Protein AF-A0AAV3NVU8-F1 (afdb_monomer_lite)

Foldseek 3Di:
DKWKDQVPDDTDDDDDDPDDDDQWDKDWDDDDWDFDADPVRDGQWTWTKTFIFGHVVTDTDSMMMIDIGGDPVVVVVVVVVVVVDDPVVPDDD

Organism: Lithospermum erythrorhizon (NCBI:txid34254)

Sequence (93 aa):
MQVCVRKRDKEWYFFTPRKKKYNGYWKATGDEAKAIMNNEGVVVGFKRDFVFYHGIPGLKTNWMMNEYSIGPLLLHDCWAYANSINMNDFHYF

Secondary structure (DSSP, 8-state):
-EEEEETTS-EEEE---TT--BSEEEEEEEEEEEEEE-TTS-EEEEEEEEEEEEETTEEEEEEEEEEEEE-HHHHHHHHHHHTTS-GGG----

InterPro domains:
  IPR003441 NAC domain [PF02365] (7-70)
  IPR003441 NAC domain [PS51005] (1-87)
  IPR036093 NAC domain superfamily [G3DSA:2.170.150.80] (2-89)
  IPR036093 NAC domain superfamily [SSF101941] (6-73)

Structure (mmCIF, N/CA/C/O backbone):
data_AF-A0AAV3NVU8-F1
#
_entry.id   AF-A0AAV3NVU8-F1
#
loop_
_atom_site.group_PDB
_atom_site.id
_atom_site.type_symbol
_atom_site.label_atom_id
_atom_site.label_alt_id
_atom_site.label_comp_id
_atom_site.label_asym_id
_atom_site.label_entity_id
_atom_site.label_seq_id
_atom_site.pdbx_PDB_ins_code
_atom_site.Cartn_x
_atom_site.Cartn_y
_atom_site.Cartn_z
_atom_site.occupancy
_atom_site.B_iso_or_equiv
_atom_site.auth_seq_id
_atom_site.auth_comp_id
_atom_site.auth_asym_id
_atom_site.auth_atom_id
_atom_site.pdbx_PDB_model_num
ATOM 1 N N . MET A 1 1 ? -5.850 -7.061 2.810 1.00 54.25 1 MET A N 1
ATOM 2 C CA . MET A 1 1 ? -6.517 -6.894 1.497 1.00 54.25 1 MET A CA 1
ATOM 3 C C . MET A 1 1 ? -5.654 -5.984 0.629 1.00 54.25 1 MET A C 1
ATOM 5 O O . MET A 1 1 ? -5.130 -5.014 1.165 1.00 54.25 1 MET A O 1
ATOM 9 N N . GLN A 1 2 ? -5.443 -6.295 -0.654 1.00 58.78 2 GLN A N 1
ATOM 10 C CA . GLN A 1 2 ? -4.591 -5.497 -1.552 1.00 58.78 2 GLN A CA 1
ATOM 11 C C . GLN A 1 2 ? -5.443 -4.936 -2.694 1.00 58.78 2 GLN A C 1
ATOM 13 O O . GLN A 1 2 ? -5.806 -5.649 -3.620 1.00 58.78 2 GLN A O 1
ATOM 18 N N . VAL A 1 3 ? -5.788 -3.654 -2.630 1.00 59.44 3 VAL A N 1
ATOM 19 C CA . VAL A 1 3 ? -6.591 -2.992 -3.666 1.00 59.44 3 VAL A CA 1
ATOM 20 C C . VAL A 1 3 ? -5.645 -2.425 -4.714 1.00 59.44 3 VAL A C 1
ATOM 22 O O . VAL A 1 3 ?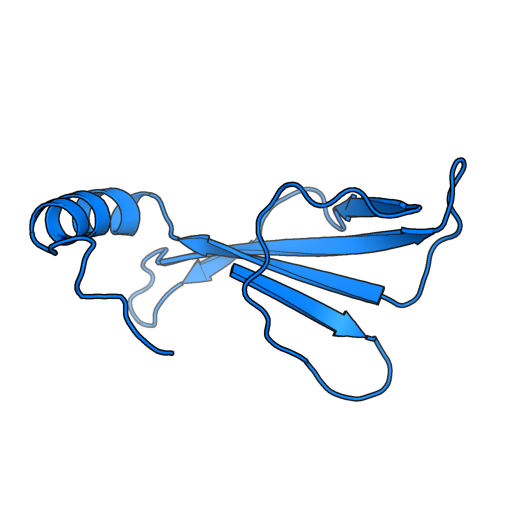 -4.804 -1.605 -4.378 1.00 59.44 3 VAL A O 1
ATOM 25 N N . CYS A 1 4 ? -5.755 -2.833 -5.977 1.00 56.81 4 CYS A N 1
ATOM 26 C CA . CYS A 1 4 ? -4.927 -2.294 -7.060 1.00 56.81 4 CYS A CA 1
ATOM 27 C C . CYS A 1 4 ? -5.725 -1.251 -7.850 1.00 56.81 4 CYS A C 1
ATOM 29 O O . CYS A 1 4 ? -6.767 -1.555 -8.421 1.00 56.81 4 CYS A O 1
ATOM 31 N N . VAL A 1 5 ? -5.224 -0.022 -7.922 1.00 58.53 5 VAL A N 1
ATOM 32 C CA . VAL A 1 5 ? -5.863 1.107 -8.605 1.00 58.53 5 VAL A CA 1
ATOM 33 C C . VAL A 1 5 ? -5.022 1.530 -9.808 1.00 58.53 5 VAL A C 1
ATOM 35 O O . VAL A 1 5 ? -3.870 1.938 -9.670 1.00 58.53 5 VAL A O 1
ATOM 38 N N . ARG A 1 6 ? -5.594 1.506 -11.015 1.00 53.00 6 ARG A N 1
ATOM 39 C CA . ARG A 1 6 ? -4.980 2.152 -12.185 1.00 53.00 6 ARG A CA 1
ATOM 40 C C . ARG A 1 6 ? -5.455 3.602 -12.235 1.00 53.00 6 ARG A C 1
ATOM 42 O O . ARG A 1 6 ? -6.651 3.845 -12.337 1.00 53.00 6 ARG A O 1
ATOM 49 N N . LYS A 1 7 ? -4.538 4.577 -12.215 1.00 49.38 7 LYS A N 1
ATOM 50 C CA . LYS A 1 7 ? -4.860 6.016 -12.070 1.00 49.38 7 LYS A CA 1
ATOM 51 C C . LYS A 1 7 ? -5.574 6.675 -13.275 1.00 49.38 7 LYS A C 1
ATOM 53 O O . LYS A 1 7 ? -5.423 7.875 -13.472 1.00 49.38 7 LYS A O 1
ATOM 58 N N . ARG A 1 8 ? -6.320 5.947 -14.112 1.00 50.22 8 ARG A N 1
ATOM 59 C CA . ARG A 1 8 ? -7.101 6.572 -15.198 1.00 50.22 8 ARG A CA 1
ATOM 60 C C . ARG A 1 8 ? -8.512 6.033 -15.386 1.00 50.22 8 ARG A C 1
ATOM 62 O O . ARG A 1 8 ? -9.363 6.840 -15.707 1.00 50.22 8 ARG A O 1
ATOM 69 N N . ASP A 1 9 ? -8.802 4.761 -15.105 1.00 53.16 9 ASP A N 1
ATOM 70 C CA . ASP A 1 9 ? -10.128 4.205 -15.401 1.00 53.16 9 ASP A CA 1
ATOM 71 C C . ASP A 1 9 ? -10.478 3.074 -14.415 1.00 53.16 9 ASP A C 1
ATOM 73 O O . ASP A 1 9 ? -10.007 1.949 -14.576 1.00 53.16 9 ASP A O 1
ATOM 77 N N . LYS A 1 10 ? -11.330 3.382 -13.425 1.00 64.19 10 LYS A N 1
ATOM 78 C CA . LYS A 1 10 ? -12.003 2.448 -12.493 1.00 64.19 10 LYS A CA 1
ATOM 79 C C . LYS A 1 10 ? -11.108 1.757 -11.442 1.00 64.19 10 LYS A C 1
ATOM 81 O O . LYS A 1 10 ? -9.982 1.335 -11.700 1.00 64.19 10 LYS A O 1
ATOM 86 N N . GLU A 1 11 ? -11.631 1.667 -10.219 1.00 68.19 11 GLU A N 1
ATOM 87 C CA . GLU A 1 11 ? -11.016 0.935 -9.105 1.00 68.19 11 GLU A CA 1
ATOM 88 C C . GLU A 1 11 ? -11.314 -0.562 -9.227 1.00 68.19 11 GLU A C 1
ATOM 90 O O . GLU A 1 11 ? -12.421 -0.943 -9.607 1.00 68.19 11 GLU A O 1
ATOM 95 N N . TRP A 1 12 ? -10.334 -1.406 -8.893 1.00 68.00 12 TRP A N 1
ATOM 96 C CA . TRP A 1 12 ? -10.484 -2.858 -8.917 1.00 68.00 12 TRP A CA 1
ATOM 97 C C . TRP A 1 12 ? -10.043 -3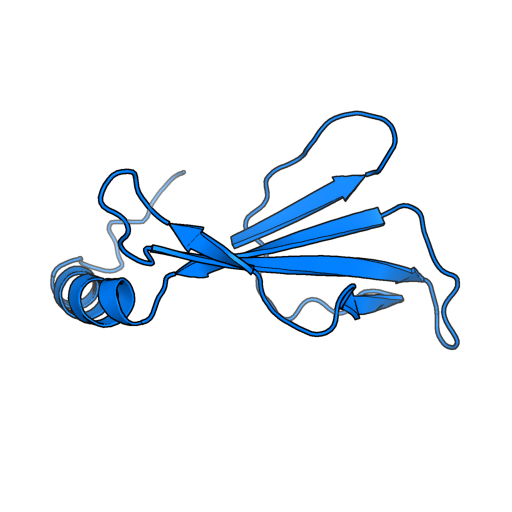.464 -7.584 1.00 68.00 12 TRP A C 1
ATOM 99 O O . TRP A 1 12 ? -8.980 -3.139 -7.046 1.00 68.00 12 TRP A O 1
ATOM 109 N N . TYR A 1 13 ? -10.863 -4.369 -7.058 1.00 68.88 13 TYR A N 1
ATOM 110 C CA . TYR A 1 13 ? -10.671 -4.988 -5.752 1.00 68.88 13 TYR A CA 1
ATOM 111 C C . TYR A 1 13 ? -10.261 -6.448 -5.943 1.00 68.88 13 TYR A C 1
ATOM 113 O O . TYR A 1 13 ? -10.976 -7.212 -6.585 1.00 68.88 13 TYR A O 1
ATOM 121 N N . PHE A 1 14 ? -9.106 -6.832 -5.395 1.00 66.31 14 PHE A N 1
ATOM 122 C CA . PHE A 1 14 ? -8.604 -8.202 -5.467 1.00 66.31 14 PHE A CA 1
ATOM 123 C C . PHE A 1 14 ? -8.088 -8.664 -4.101 1.00 66.31 14 PHE A C 1
ATOM 125 O O . PHE A 1 14 ? -7.532 -7.888 -3.319 1.00 66.31 14 PHE A O 1
ATOM 132 N N . PHE A 1 15 ? -8.213 -9.960 -3.830 1.00 67.25 15 PHE A N 1
ATOM 133 C CA . PHE A 1 15 ? -7.462 -10.618 -2.769 1.00 67.25 15 PHE A CA 1
ATOM 134 C C . PHE A 1 15 ? -6.291 -11.359 -3.406 1.00 67.25 15 PHE A C 1
ATOM 136 O O . PHE A 1 15 ? -6.476 -12.330 -4.134 1.00 67.25 15 PHE A O 1
ATOM 143 N N . THR A 1 16 ? -5.072 -10.879 -3.171 1.00 62.78 16 THR A N 1
ATOM 144 C CA . THR A 1 16 ? -3.857 -11.492 -3.716 1.00 62.78 16 THR A CA 1
ATOM 145 C C . THR A 1 16 ? -2.957 -12.010 -2.596 1.00 62.78 16 THR A C 1
ATOM 147 O O . THR A 1 16 ? -2.720 -11.295 -1.618 1.00 62.78 16 THR A O 1
ATOM 150 N N . PRO A 1 17 ? -2.400 -13.231 -2.722 1.00 64.12 17 PRO A N 1
ATOM 151 C CA . PRO A 1 17 ? -1.341 -13.696 -1.838 1.00 64.12 17 PRO A CA 1
ATOM 152 C C . PRO A 1 17 ? -0.136 -12.749 -1.894 1.00 64.12 17 PRO A C 1
ATOM 154 O O . PRO A 1 17 ? 0.305 -12.344 -2.970 1.00 64.12 17 PRO A O 1
ATOM 157 N N . ARG A 1 18 ? 0.446 -12.436 -0.732 1.00 62.47 18 ARG A N 1
ATOM 158 C CA . ARG A 1 18 ? 1.472 -11.386 -0.569 1.00 62.47 18 ARG A CA 1
ATOM 159 C C . ARG A 1 18 ? 2.784 -11.623 -1.340 1.00 62.47 18 ARG A C 1
ATOM 161 O O . ARG A 1 18 ? 3.608 -10.720 -1.416 1.00 62.47 18 ARG A O 1
ATOM 168 N N . LYS A 1 19 ? 3.016 -12.832 -1.869 1.00 62.69 19 LYS A N 1
ATOM 169 C CA . LYS A 1 19 ? 4.320 -13.298 -2.385 1.00 62.69 19 LYS A CA 1
ATOM 170 C C . LYS A 1 19 ? 4.297 -13.740 -3.855 1.00 62.69 19 LYS A C 1
ATOM 172 O O . LYS A 1 19 ? 4.880 -14.767 -4.195 1.00 62.69 19 LYS A O 1
ATOM 177 N N . LYS A 1 20 ? 3.665 -12.982 -4.752 1.00 63.78 20 LYS A N 1
ATOM 178 C CA . LYS A 1 20 ? 3.840 -13.210 -6.198 1.00 63.78 20 LYS A CA 1
ATOM 179 C C . LYS A 1 20 ? 5.010 -12.375 -6.725 1.00 63.78 20 LYS A C 1
ATOM 181 O O . LYS A 1 20 ? 5.049 -11.165 -6.519 1.00 63.78 20 LYS A O 1
ATOM 186 N N . LYS A 1 21 ? 5.976 -13.027 -7.385 1.00 64.88 21 LYS A N 1
ATOM 187 C CA . LYS A 1 21 ? 7.068 -12.339 -8.088 1.00 64.88 21 LYS A CA 1
ATOM 188 C C . LYS A 1 21 ? 6.528 -11.795 -9.409 1.00 64.88 21 LYS A C 1
ATOM 190 O O . LYS A 1 21 ? 6.028 -12.558 -10.232 1.00 64.88 21 LYS A O 1
ATOM 195 N N . TYR A 1 22 ? 6.623 -10.485 -9.587 1.00 73.06 22 TYR A N 1
ATOM 196 C CA . TYR A 1 22 ? 6.336 -9.797 -10.842 1.00 73.06 22 TYR A CA 1
ATOM 197 C C . TYR A 1 22 ? 7.651 -9.273 -11.427 1.00 73.06 22 TYR A C 1
ATOM 199 O O . TYR A 1 22 ? 8.642 -9.155 -10.706 1.00 73.06 22 TYR A O 1
ATOM 207 N N . ASN A 1 23 ? 7.660 -8.909 -12.710 1.00 82.94 23 ASN A N 1
ATOM 208 C CA . ASN A 1 23 ? 8.805 -8.258 -13.367 1.00 82.94 23 ASN A CA 1
ATOM 209 C C . ASN A 1 23 ? 8.941 -6.786 -12.920 1.00 82.94 23 ASN A C 1
ATOM 211 O O . ASN A 1 23 ? 8.998 -5.879 -13.743 1.00 82.94 23 ASN A O 1
ATOM 215 N N . GLY A 1 24 ? 8.885 -6.524 -11.616 1.00 88.00 24 GLY A N 1
ATOM 216 C CA . GLY A 1 24 ? 8.813 -5.197 -11.021 1.00 88.00 24 GLY A CA 1
ATOM 217 C C . GLY A 1 24 ? 8.562 -5.260 -9.516 1.00 88.00 24 GLY A C 1
ATOM 218 O O . GLY A 1 24 ? 8.445 -6.342 -8.939 1.00 88.00 24 GLY A O 1
ATOM 219 N N . TYR A 1 25 ? 8.468 -4.099 -8.876 1.00 86.25 25 TYR A N 1
ATOM 220 C CA . TYR A 1 25 ? 8.294 -3.981 -7.431 1.00 86.25 25 TYR A CA 1
ATOM 221 C C . TYR A 1 25 ? 7.308 -2.874 -7.061 1.00 86.25 25 TYR A C 1
ATOM 223 O O . TYR A 1 25 ? 7.172 -1.865 -7.750 1.00 86.25 25 TYR A O 1
ATOM 231 N N . TRP A 1 26 ? 6.615 -3.068 -5.942 1.00 86.12 26 TRP A N 1
ATOM 232 C CA . TRP A 1 26 ? 5.758 -2.053 -5.341 1.00 86.12 26 TRP A CA 1
ATOM 233 C C . TRP A 1 26 ? 6.579 -1.226 -4.358 1.00 86.12 26 TRP A C 1
ATOM 235 O O . TRP A 1 26 ? 7.233 -1.777 -3.474 1.00 86.12 26 TRP A O 1
ATOM 245 N N . LYS A 1 27 ? 6.551 0.097 -4.510 1.00 89.00 27 LYS A N 1
ATOM 246 C CA . LYS A 1 27 ? 7.206 1.043 -3.605 1.00 89.00 27 LYS A CA 1
ATOM 247 C C . LYS A 1 27 ? 6.144 1.824 -2.845 1.00 89.00 27 LYS A C 1
ATOM 249 O O . LYS A 1 27 ? 5.232 2.353 -3.476 1.00 89.00 27 LYS A O 1
ATOM 254 N N . ALA A 1 28 ? 6.264 1.896 -1.522 1.00 88.69 28 ALA A N 1
ATOM 255 C CA . ALA A 1 28 ? 5.360 2.691 -0.698 1.00 88.69 28 ALA A CA 1
ATOM 256 C C . ALA A 1 28 ? 5.418 4.173 -1.104 1.00 88.69 28 ALA A C 1
ATOM 258 O O . ALA A 1 28 ? 6.483 4.697 -1.448 1.00 88.69 28 ALA A O 1
ATOM 259 N N . THR A 1 29 ? 4.264 4.831 -1.093 1.00 84.88 29 THR A N 1
ATOM 260 C CA . THR A 1 29 ? 4.135 6.273 -1.288 1.00 84.88 29 THR A CA 1
ATOM 261 C C . THR A 1 29 ? 3.632 6.915 -0.009 1.00 84.88 29 THR A C 1
ATOM 263 O O . THR A 1 29 ? 2.534 6.600 0.443 1.00 84.88 29 THR A O 1
ATOM 266 N N . GLY A 1 30 ? 4.427 7.839 0.529 1.00 79.88 30 GLY A N 1
ATOM 267 C CA . GLY A 1 30 ? 4.249 8.378 1.874 1.00 79.88 30 GLY A CA 1
ATOM 268 C C . GLY A 1 30 ? 5.119 7.636 2.886 1.00 79.88 30 GLY A C 1
ATOM 269 O O . GLY A 1 30 ? 5.522 6.497 2.650 1.00 79.88 30 GLY A O 1
ATOM 270 N N . ASP A 1 31 ? 5.417 8.311 3.990 1.00 73.75 31 ASP A N 1
ATOM 271 C CA . ASP A 1 31 ? 6.319 7.782 5.015 1.00 73.75 31 ASP A CA 1
ATOM 272 C C . ASP A 1 31 ? 5.604 6.797 5.953 1.00 73.75 31 ASP A C 1
ATOM 274 O O . ASP A 1 31 ? 6.224 5.865 6.462 1.00 73.75 31 ASP A O 1
ATOM 278 N N . GLU A 1 32 ? 4.283 6.940 6.130 1.00 77.56 32 GLU A N 1
ATOM 279 C CA . GLU A 1 32 ? 3.522 6.189 7.132 1.00 77.56 32 GLU A CA 1
ATOM 280 C C . GLU A 1 32 ? 2.151 5.696 6.638 1.00 77.56 32 GLU A C 1
ATOM 282 O O . GLU A 1 32 ? 1.531 6.252 5.727 1.00 77.56 32 GLU A O 1
ATOM 287 N N . ALA A 1 33 ? 1.667 4.620 7.268 1.00 82.50 33 ALA A N 1
ATOM 288 C CA . ALA A 1 33 ? 0.334 4.073 7.036 1.00 82.50 33 ALA A CA 1
ATOM 289 C C . ALA A 1 33 ? -0.737 4.969 7.672 1.00 82.50 33 ALA A C 1
ATOM 291 O O . ALA A 1 33 ? -0.637 5.324 8.843 1.00 82.50 33 ALA A O 1
ATOM 292 N N . LYS A 1 34 ? -1.803 5.280 6.935 1.00 86.06 34 LYS A N 1
ATOM 293 C CA . LYS A 1 34 ? -2.900 6.122 7.430 1.00 86.06 34 LYS A CA 1
ATOM 294 C C . LYS A 1 34 ? -3.887 5.288 8.237 1.00 86.06 34 LYS A C 1
ATOM 296 O O . LYS A 1 34 ? -4.385 4.285 7.726 1.00 86.06 34 LYS A O 1
ATOM 301 N N . ALA A 1 35 ? -4.182 5.699 9.468 1.00 84.75 35 ALA A N 1
ATOM 302 C CA . ALA A 1 35 ? -5.200 5.052 10.290 1.00 84.75 35 ALA A CA 1
ATOM 303 C C . ALA A 1 35 ? -6.596 5.203 9.662 1.00 84.75 35 ALA A C 1
ATOM 305 O O . ALA A 1 35 ? -6.932 6.241 9.091 1.00 84.75 35 ALA A O 1
ATOM 306 N N . ILE A 1 36 ? -7.401 4.152 9.776 1.00 85.81 36 ILE A N 1
ATOM 307 C CA . ILE A 1 36 ? -8.809 4.120 9.389 1.00 85.81 36 ILE A CA 1
ATOM 308 C C . ILE A 1 36 ? -9.609 4.057 10.681 1.00 85.81 36 ILE A C 1
ATOM 310 O O . ILE A 1 36 ? -9.413 3.142 11.483 1.00 85.81 36 ILE A O 1
ATOM 314 N N . MET A 1 37 ? -10.490 5.034 10.866 1.00 85.19 37 MET A N 1
ATOM 315 C CA . MET A 1 37 ? -11.307 5.204 12.064 1.00 85.19 37 MET A CA 1
ATOM 316 C C . MET A 1 37 ? -12.764 4.876 11.741 1.00 85.19 37 MET A C 1
ATOM 318 O O . MET A 1 37 ? -13.228 5.183 10.641 1.00 85.19 37 MET A O 1
ATOM 322 N N . ASN A 1 38 ? -13.486 4.272 12.684 1.00 83.19 38 ASN A N 1
ATOM 323 C CA . ASN A 1 38 ? -14.946 4.207 12.614 1.00 83.19 38 ASN A CA 1
ATOM 324 C C . ASN A 1 38 ? -15.576 5.543 13.072 1.00 83.19 38 ASN A C 1
ATOM 326 O O . ASN A 1 38 ? -14.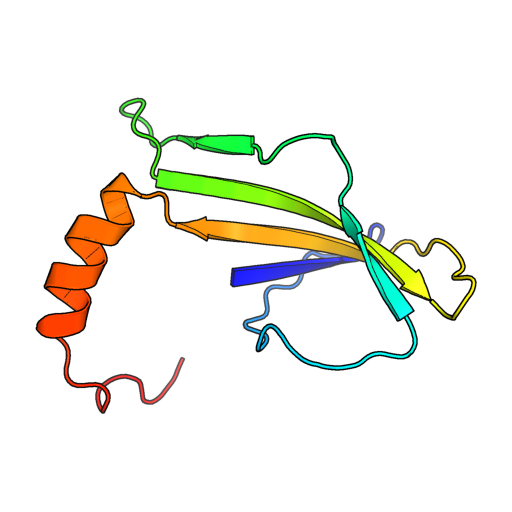880 6.472 13.489 1.00 83.19 38 ASN A O 1
ATOM 330 N N . ASN A 1 39 ? -16.908 5.623 13.034 1.00 85.00 39 ASN A N 1
ATOM 331 C CA . ASN A 1 39 ? -17.658 6.813 13.461 1.00 85.00 39 ASN A CA 1
ATOM 332 C C . ASN A 1 39 ? -17.512 7.132 14.963 1.00 85.00 39 ASN A C 1
ATOM 334 O O . ASN A 1 39 ? -17.826 8.240 15.382 1.00 85.00 39 ASN A O 1
ATOM 338 N N . GLU A 1 40 ? -17.034 6.179 15.762 1.00 84.88 40 GLU A N 1
ATOM 339 C CA . GLU A 1 40 ? -16.828 6.305 17.210 1.00 84.88 40 GLU A CA 1
ATOM 340 C C . GLU A 1 40 ? -15.390 6.727 17.557 1.00 84.88 40 GLU A C 1
ATOM 342 O O . GLU A 1 40 ? -15.039 6.847 18.727 1.00 84.88 40 GLU A O 1
ATOM 347 N N . GLY A 1 41 ? -14.536 6.952 16.551 1.00 81.88 41 GLY A N 1
ATOM 348 C CA . GLY A 1 41 ? -13.139 7.325 16.763 1.00 81.88 41 GLY A CA 1
ATOM 349 C C . GLY A 1 41 ? -12.234 6.154 17.160 1.00 81.88 41 GLY A C 1
ATOM 350 O O . GLY A 1 41 ? -11.158 6.372 17.713 1.00 81.88 41 GLY A O 1
ATOM 351 N N . VAL A 1 42 ? -12.632 4.915 16.872 1.00 83.69 42 VAL A N 1
ATOM 352 C CA . VAL A 1 42 ? -11.825 3.712 17.111 1.00 83.69 42 VAL A CA 1
ATOM 353 C C . VAL A 1 42 ? -11.048 3.341 15.850 1.00 83.69 42 VAL A C 1
ATOM 355 O O . VAL A 1 42 ? -11.611 3.280 14.754 1.00 83.69 42 VAL A O 1
ATOM 358 N N . VAL A 1 43 ? -9.750 3.049 16.002 1.00 82.88 43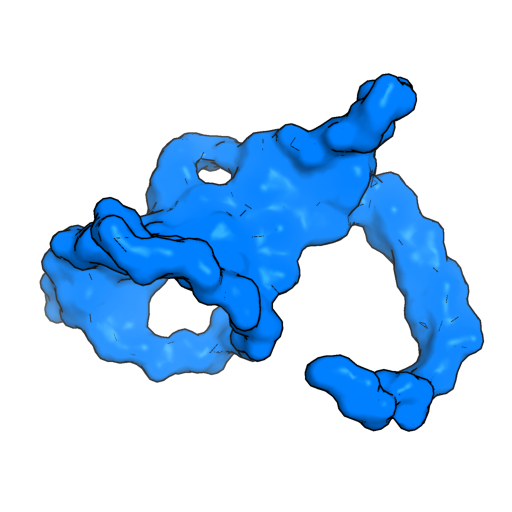 VAL A N 1
ATOM 359 C CA . VAL A 1 43 ? -8.891 2.573 14.906 1.00 82.88 43 VAL A CA 1
ATOM 360 C C . VAL A 1 43 ? -9.297 1.153 14.516 1.00 82.88 43 VAL A C 1
ATOM 362 O O . VAL A 1 43 ? -9.012 0.191 15.230 1.00 82.88 43 VAL A O 1
ATOM 365 N N . VAL A 1 44 ? -9.902 1.010 13.341 1.00 84.50 44 VAL A N 1
ATOM 366 C CA . VAL A 1 44 ? -10.301 -0.289 12.775 1.00 84.50 44 VAL A CA 1
ATOM 367 C C . VAL A 1 44 ? -9.244 -0.863 11.832 1.00 84.50 44 VAL A C 1
ATOM 369 O O . VAL A 1 44 ? -9.211 -2.061 11.557 1.00 84.50 44 VAL A O 1
ATOM 372 N N . GLY A 1 45 ? -8.325 -0.038 11.340 1.00 86.19 45 GLY A N 1
ATOM 373 C CA . GLY A 1 45 ? -7.299 -0.508 10.422 1.00 86.19 45 GLY A CA 1
ATOM 374 C C . GLY A 1 45 ? -6.325 0.557 9.976 1.00 86.19 45 GLY A C 1
ATOM 375 O O . GLY A 1 45 ? -6.320 1.678 10.474 1.00 86.19 45 GLY A O 1
ATOM 376 N N . PHE A 1 46 ? -5.501 0.185 9.006 1.00 85.44 46 PHE A N 1
ATOM 377 C CA . PHE A 1 46 ? -4.534 1.069 8.374 1.00 85.44 46 PHE A CA 1
ATOM 378 C C . PHE A 1 46 ? -4.564 0.889 6.861 1.00 85.44 46 PHE A C 1
ATOM 380 O O . PHE A 1 46 ? -4.723 -0.226 6.361 1.00 85.44 46 PHE A O 1
ATOM 387 N N . LYS A 1 47 ? -4.366 1.992 6.143 1.00 86.69 47 LYS A N 1
ATOM 388 C CA . LYS A 1 47 ? -4.207 2.053 4.693 1.00 86.69 47 LYS A CA 1
ATOM 389 C C . LYS A 1 47 ? -2.766 2.426 4.350 1.00 86.69 47 LYS A C 1
ATOM 391 O O . LYS A 1 47 ? -2.242 3.411 4.869 1.00 86.69 47 LYS A O 1
ATOM 396 N N . ARG A 1 48 ? -2.131 1.677 3.452 1.00 88.25 48 ARG A N 1
ATOM 397 C CA . ARG A 1 48 ? -0.820 2.006 2.871 1.00 88.25 48 ARG A CA 1
ATOM 398 C C . ARG A 1 48 ? -0.937 2.125 1.367 1.00 88.25 48 ARG A C 1
ATOM 400 O O . ARG A 1 48 ? -1.449 1.214 0.724 1.00 88.25 48 ARG A O 1
ATOM 407 N N . ASP A 1 49 ? -0.413 3.209 0.820 1.00 88.69 49 ASP A N 1
ATOM 408 C CA . ASP A 1 49 ? -0.441 3.461 -0.615 1.00 88.69 49 ASP A CA 1
ATOM 409 C C . ASP A 1 49 ? 0.907 3.048 -1.234 1.00 88.69 49 ASP A C 1
ATOM 411 O O . ASP A 1 49 ? 1.972 3.258 -0.651 1.00 88.69 49 ASP A O 1
ATOM 415 N N . PHE A 1 50 ? 0.873 2.448 -2.419 1.00 88.69 50 PHE A N 1
ATOM 416 C CA . PHE A 1 50 ? 2.033 1.974 -3.164 1.00 88.69 50 PHE A CA 1
ATOM 417 C C . PHE A 1 50 ? 1.929 2.381 -4.630 1.00 88.69 50 PHE A C 1
ATOM 419 O O . PHE A 1 50 ? 0.839 2.472 -5.190 1.00 88.69 50 PHE A O 1
ATOM 426 N N . VAL A 1 51 ? 3.076 2.535 -5.284 1.00 89.94 51 VAL A N 1
ATOM 427 C CA . VAL A 1 51 ? 3.197 2.679 -6.738 1.00 89.94 51 VAL A CA 1
ATOM 428 C C . VAL A 1 51 ? 4.036 1.536 -7.284 1.00 89.94 51 VAL A C 1
ATOM 430 O O . VAL A 1 51 ? 5.070 1.181 -6.714 1.00 89.9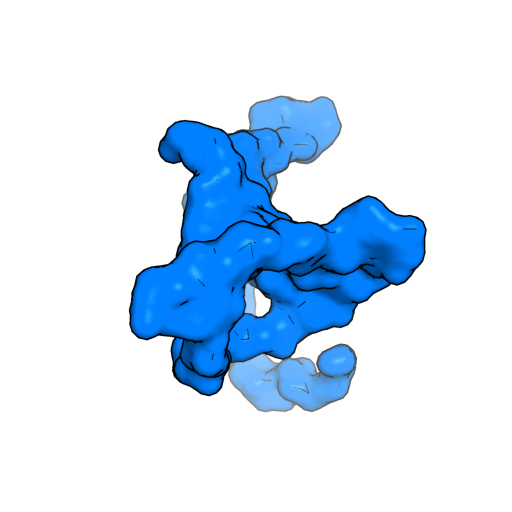4 51 VAL A O 1
ATOM 433 N N . PHE A 1 52 ? 3.603 0.964 -8.403 1.00 87.94 52 PHE A N 1
ATOM 434 C CA . PHE A 1 52 ? 4.353 -0.090 -9.070 1.00 87.94 52 PHE A CA 1
ATOM 435 C C . PHE A 1 52 ? 5.448 0.486 -9.967 1.00 87.94 52 PHE A C 1
ATOM 437 O O . PHE A 1 52 ? 5.222 1.412 -10.756 1.00 87.94 52 PHE A O 1
ATOM 444 N N . TYR A 1 53 ? 6.618 -0.128 -9.886 1.00 90.94 53 TYR A N 1
ATOM 445 C CA . TYR A 1 53 ? 7.758 0.096 -10.757 1.00 90.94 53 TYR A CA 1
ATOM 446 C C . TYR A 1 53 ? 8.000 -1.167 -11.580 1.00 90.94 53 TYR A C 1
ATOM 448 O O . TYR A 1 53 ? 8.101 -2.256 -11.021 1.00 90.94 53 TYR A O 1
ATOM 456 N N . HIS A 1 54 ? 8.092 -1.031 -12.901 1.00 89.25 54 HIS A N 1
ATOM 457 C CA . HIS A 1 54 ? 8.327 -2.152 -13.812 1.00 89.25 54 HIS A CA 1
ATOM 458 C C . HIS A 1 54 ? 9.816 -2.272 -14.164 1.00 89.25 54 HIS A C 1
ATOM 460 O O . HIS A 1 54 ? 10.403 -1.290 -14.609 1.00 89.25 54 HIS A O 1
ATOM 466 N N . GLY A 1 55 ? 10.410 -3.459 -14.013 1.00 88.19 55 GLY A N 1
ATOM 467 C CA . GLY A 1 55 ? 11.825 -3.741 -14.293 1.00 88.19 55 GLY A CA 1
ATOM 468 C C . GLY A 1 55 ? 12.775 -3.538 -13.103 1.00 88.19 55 GLY A C 1
ATOM 469 O O . GLY A 1 55 ? 12.348 -3.232 -11.987 1.00 88.19 55 GLY A O 1
ATOM 470 N N . ILE A 1 56 ? 14.076 -3.734 -13.352 1.00 84.50 56 ILE A N 1
ATOM 471 C CA . ILE A 1 56 ? 15.185 -3.526 -12.404 1.00 84.50 56 ILE A CA 1
ATOM 472 C C . ILE A 1 56 ? 16.385 -2.943 -13.192 1.00 84.50 56 ILE A C 1
ATOM 474 O O . ILE A 1 56 ? 16.953 -3.684 -13.993 1.00 84.50 56 ILE A O 1
ATOM 478 N N . PRO A 1 57 ? 16.787 -1.662 -13.003 1.00 82.50 57 PRO A N 1
ATOM 479 C CA . PRO A 1 57 ? 16.125 -0.618 -12.213 1.00 82.50 57 PRO A CA 1
ATOM 480 C C . PRO A 1 57 ? 14.777 -0.229 -12.840 1.00 82.50 57 PRO A C 1
ATOM 482 O O . PRO A 1 57 ? 14.645 -0.132 -14.057 1.00 82.50 57 PRO A O 1
ATOM 485 N N . GLY A 1 58 ? 13.744 -0.079 -12.012 1.00 86.38 58 GLY A N 1
ATOM 486 C CA . GLY A 1 58 ? 12.368 -0.015 -12.503 1.00 86.38 58 GLY A CA 1
ATOM 487 C C . GLY A 1 58 ? 11.925 1.364 -13.003 1.00 86.38 58 GLY A C 1
ATOM 488 O O . GLY A 1 58 ? 12.322 2.394 -12.461 1.00 86.38 58 GLY A O 1
ATOM 489 N N . LEU A 1 59 ? 11.021 1.386 -13.985 1.00 90.94 59 LEU A N 1
ATOM 490 C CA . LEU A 1 59 ? 10.304 2.579 -14.445 1.00 90.94 59 LEU A CA 1
ATOM 491 C C . LEU A 1 59 ? 9.016 2.772 -13.639 1.00 90.94 59 LEU A C 1
ATOM 493 O O . LEU A 1 59 ? 8.212 1.844 -13.514 1.00 90.94 59 LEU A O 1
ATOM 497 N N . LYS A 1 60 ? 8.800 3.986 -13.114 1.00 90.06 60 LYS A N 1
ATOM 498 C CA . LYS A 1 60 ? 7.566 4.343 -12.399 1.00 90.06 60 LYS A CA 1
ATOM 499 C C . LYS A 1 60 ? 6.377 4.208 -13.343 1.00 90.06 60 LYS A C 1
ATOM 501 O O . LYS A 1 60 ? 6.356 4.815 -14.410 1.00 90.06 60 LYS A O 1
ATOM 506 N N . THR A 1 61 ? 5.368 3.456 -12.928 1.00 87.94 61 THR A N 1
ATOM 507 C CA . THR A 1 61 ? 4.136 3.295 -13.703 1.00 87.94 61 THR A CA 1
ATOM 508 C C . THR A 1 61 ? 2.985 4.109 -13.101 1.00 87.94 61 THR A C 1
ATOM 510 O O . THR A 1 61 ? 3.106 4.694 -12.024 1.00 87.94 61 THR A O 1
ATOM 513 N N . ASN A 1 62 ? 1.842 4.129 -13.790 1.00 86.06 62 ASN A N 1
ATOM 514 C CA . ASN A 1 62 ? 0.592 4.716 -13.288 1.00 86.06 62 ASN A CA 1
ATOM 515 C C . ASN A 1 62 ? -0.257 3.723 -12.469 1.00 86.06 62 ASN A C 1
ATOM 517 O O . ASN A 1 62 ? -1.419 4.007 -12.163 1.00 86.06 62 ASN A O 1
ATOM 521 N N . TRP A 1 63 ? 0.298 2.549 -12.155 1.00 84.19 63 TRP A N 1
ATOM 522 C CA . TRP A 1 63 ? -0.332 1.576 -11.275 1.00 84.19 63 TRP A CA 1
ATOM 523 C C . TRP A 1 63 ? -0.076 1.963 -9.824 1.00 84.19 63 TRP A C 1
ATOM 525 O O . TRP A 1 63 ? 1.070 2.126 -9.399 1.00 84.19 63 TRP A O 1
ATOM 535 N N . MET A 1 64 ? -1.160 2.094 -9.073 1.00 84.50 64 MET A N 1
ATOM 536 C CA . MET A 1 64 ? -1.162 2.330 -7.638 1.00 84.50 64 MET A CA 1
ATOM 537 C C . MET A 1 64 ? -1.801 1.135 -6.931 1.00 84.50 64 MET A C 1
ATOM 539 O O . MET A 1 64 ? -2.565 0.383 -7.529 1.00 84.50 64 MET A O 1
ATOM 543 N N . MET A 1 65 ? -1.483 0.931 -5.663 1.00 84.25 65 MET A N 1
ATOM 544 C CA . MET A 1 65 ? -2.128 -0.069 -4.820 1.00 84.25 65 MET A CA 1
ATOM 545 C C . MET A 1 65 ? -2.364 0.528 -3.441 1.00 84.25 65 MET A C 1
ATOM 547 O O . MET A 1 65 ? -1.482 1.172 -2.895 1.00 84.25 65 MET A O 1
ATOM 551 N N . ASN A 1 66 ? -3.538 0.283 -2.876 1.00 84.06 66 ASN A N 1
ATOM 552 C CA . ASN A 1 66 ? -3.873 0.574 -1.496 1.00 84.06 66 ASN A CA 1
ATOM 553 C C . ASN A 1 66 ? -3.935 -0.761 -0.738 1.00 84.06 66 ASN A C 1
ATOM 555 O O . ASN A 1 66 ? -4.826 -1.581 -0.968 1.00 84.06 66 ASN A O 1
ATOM 559 N N . GLU A 1 67 ? -2.986 -1.017 0.153 1.00 82.81 67 GLU A N 1
ATOM 560 C CA . GLU A 1 67 ? -3.053 -2.145 1.080 1.00 82.81 67 GLU A CA 1
ATOM 561 C C . GLU A 1 67 ? -3.847 -1.728 2.320 1.00 82.81 67 GLU A C 1
ATOM 563 O O . GLU A 1 67 ? -3.526 -0.728 2.960 1.00 82.81 67 GLU A O 1
ATOM 568 N N . TYR A 1 68 ? -4.864 -2.515 2.666 1.00 83.00 68 TYR A N 1
ATOM 569 C CA . TYR A 1 68 ? -5.660 -2.345 3.877 1.00 83.00 68 TYR A CA 1
ATOM 570 C C . TYR A 1 68 ? -5.350 -3.485 4.848 1.00 83.00 68 TYR A C 1
ATOM 572 O O . TYR A 1 68 ? -5.477 -4.669 4.496 1.00 83.00 68 TYR A O 1
ATOM 580 N N . SER A 1 69 ? -4.945 -3.124 6.064 1.00 80.56 69 SER A N 1
ATOM 581 C CA . SER A 1 69 ? -4.689 -4.044 7.174 1.00 80.56 69 SER A CA 1
ATOM 582 C C . SER A 1 69 ? -5.634 -3.773 8.336 1.00 80.56 69 SER A C 1
ATOM 584 O O . SER A 1 69 ? -5.907 -2.617 8.651 1.00 80.56 69 SER A O 1
ATOM 586 N N . ILE A 1 70 ? -6.082 -4.840 8.991 1.00 80.12 70 ILE A N 1
ATOM 587 C CA . ILE A 1 70 ? -6.912 -4.778 10.197 1.00 80.12 70 ILE A CA 1
ATOM 588 C C . ILE A 1 70 ? -6.056 -4.273 11.370 1.00 80.12 70 ILE A C 1
ATOM 590 O O . ILE A 1 70 ? -4.880 -4.627 11.478 1.00 80.12 70 ILE A O 1
ATOM 594 N N . GLY A 1 71 ? -6.624 -3.396 12.200 1.00 70.56 71 GLY A N 1
ATOM 595 C CA . GLY A 1 71 ? -5.937 -2.804 13.348 1.00 70.56 71 GLY A CA 1
ATOM 596 C C . GLY A 1 71 ? -5.721 -3.815 14.482 1.00 70.56 71 GLY A C 1
ATOM 597 O O . GLY A 1 71 ? -6.464 -4.789 14.578 1.00 70.56 71 GLY A O 1
ATOM 598 N N . PRO A 1 72 ? -4.729 -3.602 15.366 1.00 63.44 72 PRO A N 1
ATOM 599 C CA . PRO A 1 72 ? -4.399 -4.538 16.445 1.00 63.44 72 PRO A CA 1
ATOM 600 C C . PRO A 1 72 ? -5.551 -4.760 17.436 1.00 63.44 72 PRO A C 1
ATOM 602 O O . PRO A 1 72 ? -5.686 -5.868 17.946 1.00 63.44 72 PRO A O 1
ATOM 605 N N . LEU A 1 73 ? -6.409 -3.755 17.650 1.00 59.62 73 LEU A N 1
ATOM 606 C CA . LEU A 1 73 ? -7.605 -3.883 18.493 1.00 59.62 73 LEU A CA 1
ATOM 607 C C . LEU A 1 73 ? -8.595 -4.903 17.915 1.00 59.62 73 LEU A C 1
ATOM 609 O O . LEU A 1 73 ? -9.058 -5.781 18.628 1.00 59.62 73 LEU A O 1
ATOM 613 N N . LEU A 1 74 ? -8.819 -4.865 16.599 1.00 58.22 74 LEU A N 1
ATOM 614 C CA . LEU A 1 74 ? -9.632 -5.866 15.915 1.00 58.22 74 LEU A CA 1
ATOM 615 C C . LEU A 1 74 ? -8.906 -7.204 15.759 1.00 58.22 74 LEU A C 1
ATOM 617 O O . LEU A 1 74 ? -9.563 -8.224 15.647 1.00 58.22 74 LEU A O 1
ATOM 621 N N . LEU A 1 75 ? -7.570 -7.244 15.746 1.00 55.06 75 LEU A N 1
ATOM 622 C CA . LEU A 1 75 ? -6.838 -8.506 15.625 1.00 55.06 75 LEU A CA 1
ATOM 623 C C . LEU A 1 75 ? -7.011 -9.387 16.871 1.00 55.06 75 LEU A C 1
ATOM 625 O O . LEU A 1 75 ? -7.117 -10.596 16.715 1.00 55.06 75 LEU A O 1
ATOM 629 N N . HIS A 1 76 ? -7.068 -8.811 18.077 1.00 51.91 76 HIS A N 1
ATOM 630 C CA . HIS A 1 76 ? -7.327 -9.571 19.308 1.00 51.91 76 HIS A CA 1
ATOM 631 C C . HIS A 1 76 ? -8.728 -10.212 19.284 1.00 51.91 76 HIS A C 1
ATOM 633 O O . HIS A 1 76 ? -8.872 -11.403 19.563 1.00 51.91 76 HIS A O 1
ATOM 639 N N . ASP A 1 77 ? -9.731 -9.465 18.819 1.00 51.56 77 ASP A N 1
ATOM 640 C CA . ASP A 1 77 ? -11.109 -9.952 18.687 1.00 51.56 77 ASP A CA 1
AT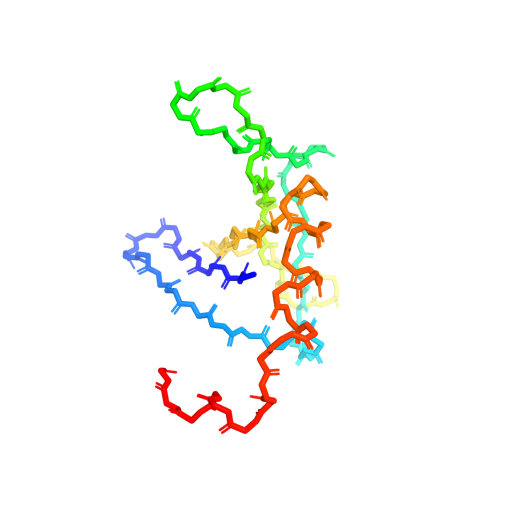OM 641 C C . ASP A 1 77 ? -11.277 -10.915 17.495 1.00 51.56 77 ASP A C 1
ATOM 643 O O . ASP A 1 77 ? -11.947 -11.943 17.593 1.00 51.56 77 ASP A O 1
ATOM 647 N N . CYS A 1 78 ? -10.600 -10.658 16.371 1.00 44.69 78 CYS A N 1
ATOM 648 C CA . CYS A 1 78 ? -10.579 -11.541 15.206 1.00 44.69 78 CYS A CA 1
ATOM 649 C C . CYS A 1 78 ? -9.781 -12.822 15.453 1.00 44.69 78 CYS A C 1
ATOM 651 O O . CYS A 1 78 ? -10.068 -13.815 14.799 1.00 44.69 78 CYS A O 1
ATOM 653 N N . TRP A 1 79 ? -8.796 -12.846 16.356 1.00 42.47 79 TRP A N 1
ATOM 654 C CA . TRP A 1 79 ? -8.110 -14.085 16.734 1.00 42.47 79 TRP A CA 1
ATOM 655 C C . TRP A 1 79 ? -9.013 -14.949 17.615 1.00 42.47 79 TRP A C 1
ATOM 657 O O . TRP A 1 79 ? -9.090 -16.157 17.409 1.00 42.47 79 TRP A O 1
ATOM 667 N N . ALA A 1 80 ? -9.777 -14.337 18.526 1.00 48.81 80 ALA A N 1
ATOM 668 C CA . ALA A 1 80 ? -10.827 -15.035 19.267 1.00 48.81 80 ALA A CA 1
ATOM 669 C C . ALA A 1 80 ? -11.915 -15.601 18.327 1.00 48.81 80 ALA A C 1
ATOM 671 O O . ALA A 1 80 ? -12.318 -16.750 18.486 1.00 48.81 80 ALA A O 1
ATOM 672 N N . TYR A 1 81 ? -12.313 -14.849 17.294 1.00 45.00 81 TYR A N 1
ATOM 673 C CA . TYR A 1 81 ? -13.296 -15.279 16.289 1.00 45.00 81 TYR A CA 1
ATOM 674 C C . TYR A 1 81 ? -12.741 -16.302 15.274 1.00 45.00 81 TYR A C 1
ATOM 676 O O . TYR A 1 81 ? -13.407 -17.270 14.923 1.00 45.00 81 TYR A O 1
ATOM 684 N N . ALA A 1 82 ? -11.489 -16.164 14.832 1.00 49.12 82 ALA A N 1
ATOM 685 C CA . ALA A 1 82 ? -10.837 -17.120 13.932 1.00 49.12 82 ALA A CA 1
ATOM 686 C C . ALA A 1 82 ? -10.575 -18.476 14.606 1.00 49.12 82 ALA A C 1
ATOM 688 O O . ALA A 1 82 ? -10.540 -19.492 13.922 1.00 49.12 82 ALA A O 1
ATOM 689 N N . ASN A 1 83 ? -10.439 -18.506 15.937 1.00 50.38 83 ASN A N 1
ATOM 690 C CA . ASN A 1 83 ? -10.381 -19.747 16.713 1.00 50.38 83 ASN A CA 1
ATOM 691 C C . ASN A 1 83 ? -11.769 -20.372 16.969 1.00 50.38 83 ASN A C 1
ATOM 693 O O . ASN A 1 83 ? -11.835 -21.502 17.447 1.00 50.38 83 ASN A O 1
ATOM 697 N N . SER A 1 84 ? -12.868 -19.676 16.645 1.00 50.19 84 SER A N 1
ATOM 698 C CA . SER A 1 84 ? -14.235 -20.218 16.696 1.00 50.19 84 SER A CA 1
ATOM 699 C C . SER A 1 84 ? -14.809 -20.577 15.322 1.00 50.19 84 SER A C 1
ATOM 701 O O . SER A 1 84 ? -15.909 -21.120 15.256 1.00 50.19 84 SER A O 1
ATOM 703 N N . ILE A 1 85 ? -14.104 -20.270 14.228 1.00 48.69 85 ILE A N 1
ATOM 704 C CA . ILE A 1 85 ? -14.526 -20.610 12.864 1.00 48.69 85 ILE A CA 1
ATOM 705 C C . ILE A 1 85 ? -13.711 -21.800 12.366 1.00 48.69 85 ILE A C 1
ATOM 707 O O . ILE A 1 85 ? -12.480 -21.778 12.348 1.00 48.69 85 ILE A O 1
ATOM 711 N N . ASN A 1 86 ? -14.410 -22.843 11.928 1.00 42.28 86 ASN A N 1
ATOM 712 C CA . ASN A 1 86 ? -13.797 -23.974 11.254 1.00 42.28 86 ASN A CA 1
ATOM 713 C C . ASN A 1 86 ? -13.256 -23.497 9.894 1.00 42.28 86 ASN A C 1
ATOM 715 O O . ASN A 1 86 ? -14.000 -22.951 9.083 1.00 42.28 86 ASN A O 1
ATOM 719 N N . MET A 1 87 ? -11.963 -23.710 9.620 1.00 42.50 87 MET A N 1
ATOM 720 C CA . MET A 1 87 ? -11.309 -23.323 8.354 1.00 42.50 87 MET A CA 1
ATOM 721 C C . MET A 1 87 ? -11.976 -23.902 7.088 1.00 42.50 87 MET A C 1
ATOM 723 O O . MET A 1 87 ? -11.642 -23.471 5.987 1.00 42.50 87 MET A O 1
ATOM 727 N N . ASN A 1 88 ? -12.920 -24.837 7.229 1.00 41.78 88 ASN A N 1
ATOM 728 C CA . ASN A 1 88 ? -13.714 -25.386 6.131 1.00 41.78 88 ASN A CA 1
ATOM 729 C C . ASN A 1 88 ? -14.914 -24.517 5.707 1.00 41.78 88 ASN A C 1
ATOM 731 O O . ASN A 1 88 ? -15.498 -24.789 4.661 1.00 41.78 88 ASN A O 1
ATOM 735 N N . ASP A 1 89 ? -15.270 -23.468 6.455 1.00 40.31 89 ASP A N 1
ATOM 736 C CA . ASP A 1 89 ? -16.430 -22.618 6.130 1.00 40.31 89 ASP A CA 1
ATOM 737 C C . ASP A 1 89 ? -16.128 -21.559 5.053 1.00 40.31 89 ASP A C 1
ATOM 739 O O . ASP A 1 89 ? -17.033 -20.908 4.532 1.00 40.31 89 ASP A O 1
ATOM 743 N N . PHE A 1 90 ? -14.863 -21.406 4.651 1.00 41.22 90 PHE A N 1
ATOM 744 C CA . PHE A 1 90 ? -14.458 -20.516 3.560 1.00 41.22 90 PHE A CA 1
ATOM 745 C C . PHE A 1 90 ? -14.486 -21.236 2.206 1.00 41.22 90 PHE A C 1
ATOM 747 O O . PHE A 1 90 ? -13.484 -21.313 1.495 1.00 41.22 90 PHE A O 1
ATOM 754 N N . HIS A 1 91 ? -15.650 -21.758 1.833 1.00 31.67 91 HIS A N 1
ATOM 755 C CA . HIS A 1 91 ? -15.956 -22.090 0.446 1.00 31.67 91 HIS A CA 1
ATOM 756 C C . HIS A 1 91 ? -16.865 -20.993 -0.122 1.00 31.67 91 HIS A C 1
ATOM 758 O O . HIS A 1 91 ? -18.013 -20.857 0.284 1.00 31.67 91 HIS A O 1
ATOM 764 N N . TYR A 1 92 ? -16.320 -20.261 -1.099 1.00 30.03 92 TYR A N 1
ATOM 765 C CA . TYR A 1 92 ? -16.975 -19.271 -1.965 1.00 30.03 92 TYR A CA 1
ATOM 766 C C . TYR A 1 92 ? -17.261 -17.887 -1.362 1.00 30.03 92 TYR A C 1
ATOM 768 O O . TYR A 1 92 ? -18.322 -17.642 -0.799 1.00 30.03 92 TYR A O 1
ATOM 776 N N . PHE A 1 93 ? -16.348 -16.951 -1.637 1.00 33.75 93 PHE A N 1
ATOM 777 C CA . PHE A 1 93 ? -16.685 -15.614 -2.138 1.00 33.75 93 PHE A CA 1
ATOM 778 C C . PHE A 1 93 ? -15.689 -15.227 -3.233 1.00 33.75 93 PHE A C 1
ATOM 780 O O . PHE A 1 93 ? -14.483 -15.525 -3.059 1.00 33.75 93 PHE A O 1
#

Radius of gyration: 16.15 Å; chains: 1; bounding box: 34×34×35 Å

pLDDT: mean 70.25, std 17.31, range [30.03, 90.94]